Protein AF-A0A810Q2P4-F1 (afdb_monomer_lite)

InterPro domains:
  IPR053842 Mobilization protein NikA-like [PF21983] (7-48)

Radius of gyration: 19.15 Å; chains: 1; bounding box: 47×62×20 Å

Foldseek 3Di:
DPDLPPDPDSDDDDDDDDPVRVVVLVVVCVVVVHPDSVVSVVCPVVVDPPPPPPPPDPPDPPDD

pLDDT: mean 77.38, std 13.56, range [49.47, 94.06]

Secondary structure (DSSP, 8-state):
---GGG-S----------HHHHHHHHHHHHHTT---HHHHHHHHHHH-----------------

Structure (mmCIF, N/CA/C/O backbone):
data_AF-A0A810Q2P4-F1
#
_entry.id   AF-A0A810Q2P4-F1
#
loop_
_atom_site.group_PDB
_atom_site.id
_atom_site.type_symbol
_atom_site.label_atom_id
_atom_site.label_alt_id
_atom_site.label_comp_id
_atom_site.label_asym_id
_atom_site.label_entity_id
_atom_site.label_seq_id
_atom_site.pdbx_PDB_ins_code
_atom_site.Cartn_x
_atom_site.Cartn_y
_atom_site.Cartn_z
_atom_site.occupancy
_atom_site.B_iso_or_equiv
_atom_site.auth_seq_id
_atom_site.auth_comp_id
_atom_site.auth_asym_id
_atom_site.auth_atom_id
_atom_site.pdbx_PDB_model_num
ATOM 1 N N . MET A 1 1 ? 17.627 -19.510 -2.662 1.00 59.88 1 MET A N 1
ATOM 2 C CA . MET A 1 1 ? 16.401 -18.754 -3.001 1.00 59.88 1 MET A CA 1
ATOM 3 C C . MET A 1 1 ? 15.220 -19.628 -2.618 1.00 59.88 1 MET A C 1
ATOM 5 O O . MET A 1 1 ? 15.186 -20.749 -3.112 1.00 59.88 1 MET A O 1
ATOM 9 N N . PRO A 1 2 ? 14.333 -19.214 -1.697 1.00 55.91 2 PRO A N 1
ATOM 10 C CA . PRO A 1 2 ? 13.156 -20.012 -1.373 1.00 55.91 2 PRO A CA 1
ATOM 11 C C . PRO A 1 2 ? 12.309 -20.180 -2.636 1.00 55.91 2 PRO A C 1
ATOM 13 O O . PRO A 1 2 ? 12.185 -19.258 -3.442 1.00 55.91 2 PRO A O 1
ATOM 16 N N . ASP A 1 3 ? 11.807 -21.390 -2.839 1.00 62.03 3 ASP A N 1
ATOM 17 C CA . ASP A 1 3 ? 11.178 -21.782 -4.086 1.00 62.03 3 ASP A CA 1
ATOM 18 C C . ASP A 1 3 ? 9.755 -21.205 -4.160 1.00 62.03 3 ASP A C 1
ATOM 20 O O . ASP A 1 3 ? 8.838 -21.643 -3.468 1.00 62.03 3 ASP A O 1
ATOM 24 N N . ASN A 1 4 ? 9.556 -20.168 -4.977 1.00 64.56 4 ASN A N 1
ATOM 25 C CA . ASN A 1 4 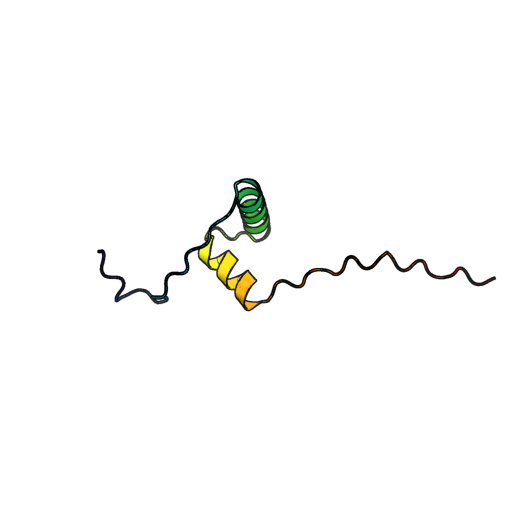? 8.288 -19.430 -5.078 1.00 64.56 4 ASN A CA 1
ATOM 26 C C . ASN A 1 4 ? 7.176 -20.215 -5.816 1.00 64.56 4 ASN A C 1
ATOM 28 O O . ASN A 1 4 ? 6.116 -19.653 -6.100 1.00 64.56 4 ASN A O 1
ATOM 32 N N . ARG A 1 5 ? 7.408 -21.499 -6.129 1.00 63.91 5 ARG A N 1
ATOM 33 C CA . ARG A 1 5 ? 6.619 -22.332 -7.057 1.00 63.91 5 ARG A CA 1
ATOM 34 C C . ARG A 1 5 ? 5.175 -22.622 -6.620 1.00 63.91 5 ARG A C 1
ATOM 36 O O . ARG A 1 5 ? 4.360 -22.910 -7.483 1.00 63.91 5 ARG A O 1
ATOM 43 N N . ASN A 1 6 ? 4.824 -22.457 -5.339 1.00 74.81 6 ASN A N 1
ATOM 44 C CA . ASN A 1 6 ? 3.459 -22.702 -4.826 1.00 74.81 6 ASN A CA 1
ATOM 45 C C . ASN A 1 6 ? 2.675 -21.437 -4.436 1.00 74.81 6 ASN A C 1
ATOM 47 O O . ASN A 1 6 ? 1.650 -21.507 -3.754 1.00 74.81 6 ASN A O 1
ATOM 51 N N . ARG A 1 7 ? 3.126 -20.247 -4.844 1.00 77.94 7 ARG A N 1
ATOM 52 C CA . ARG A 1 7 ? 2.381 -19.011 -4.567 1.00 77.94 7 ARG A CA 1
ATOM 53 C C . ARG A 1 7 ? 1.276 -18.827 -5.604 1.00 77.94 7 ARG A C 1
ATOM 55 O O . ARG A 1 7 ? 1.558 -18.788 -6.794 1.00 77.94 7 ARG A O 1
ATOM 62 N N . LYS A 1 8 ? 0.042 -18.548 -5.155 1.00 82.75 8 LYS A N 1
ATOM 63 C CA . LYS A 1 8 ? -1.070 -18.124 -6.040 1.00 82.75 8 LYS A CA 1
ATOM 64 C C . LYS A 1 8 ? -0.723 -16.899 -6.905 1.00 82.75 8 LYS A C 1
ATOM 66 O O . LYS A 1 8 ? -1.416 -16.614 -7.873 1.00 82.75 8 LYS A O 1
ATOM 71 N N . ARG A 1 9 ? 0.304 -16.131 -6.519 1.00 82.06 9 ARG A N 1
ATOM 72 C CA . ARG A 1 9 ? 0.770 -14.914 -7.195 1.00 82.06 9 ARG A CA 1
ATOM 73 C C . ARG A 1 9 ? 2.304 -14.937 -7.248 1.00 82.06 9 ARG A C 1
ATOM 75 O O . ARG A 1 9 ? 2.937 -14.482 -6.296 1.00 82.06 9 ARG A O 1
ATOM 82 N N . PRO A 1 10 ? 2.898 -15.538 -8.296 1.00 84.94 10 PRO A N 1
ATOM 83 C CA . PRO A 1 10 ? 4.339 -15.798 -8.355 1.00 84.94 10 PRO A CA 1
ATOM 84 C C . PRO A 1 10 ? 5.174 -14.580 -8.778 1.00 84.94 10 PRO A C 1
ATOM 86 O O . PRO A 1 10 ? 6.374 -14.547 -8.517 1.00 84.94 10 PRO A O 1
ATOM 89 N N . ILE A 1 11 ? 4.558 -13.576 -9.409 1.00 84.69 11 ILE A N 1
ATOM 90 C CA . ILE A 1 11 ? 5.242 -12.378 -9.913 1.00 84.69 11 ILE A CA 1
ATOM 91 C C . ILE A 1 11 ? 5.512 -11.413 -8.755 1.00 84.69 11 ILE A C 1
ATOM 93 O O . ILE A 1 11 ? 4.585 -10.994 -8.058 1.00 84.69 11 ILE A O 1
ATOM 97 N N . GLN A 1 12 ? 6.780 -11.046 -8.564 1.00 82.19 12 GLN A N 1
ATOM 98 C CA . GLN A 1 12 ? 7.189 -10.032 -7.597 1.00 82.19 12 GLN A CA 1
ATOM 99 C C . GLN A 1 12 ? 7.347 -8.680 -8.292 1.00 82.19 12 GLN A C 1
ATOM 101 O O . GLN A 1 12 ? 8.099 -8.555 -9.254 1.00 82.19 12 GLN A O 1
ATOM 106 N N . VAL A 1 13 ? 6.686 -7.660 -7.754 1.00 83.81 13 VAL A N 1
ATOM 107 C CA . VAL A 1 13 ? 6.870 -6.260 -8.148 1.00 83.81 13 VAL A CA 1
ATOM 108 C C . VAL A 1 13 ? 7.636 -5.564 -7.026 1.00 83.81 13 VAL A C 1
ATOM 110 O O . VAL A 1 13 ? 7.288 -5.722 -5.855 1.00 83.81 13 VAL A O 1
ATOM 113 N N . LYS A 1 14 ? 8.708 -4.841 -7.365 1.00 85.44 14 LYS A N 1
ATOM 114 C CA . LYS A 1 14 ? 9.462 -4.019 -6.410 1.00 85.44 14 LYS A CA 1
ATOM 115 C C . LYS A 1 14 ? 8.921 -2.598 -6.467 1.00 85.44 14 LYS A C 1
ATOM 117 O O . LYS A 1 14 ? 8.834 -2.029 -7.549 1.00 85.44 14 LYS A O 1
ATOM 122 N N . PHE A 1 15 ? 8.568 -2.055 -5.310 1.00 83.81 15 PHE A N 1
ATOM 123 C CA . PHE A 1 15 ? 8.010 -0.717 -5.183 1.00 83.81 15 PHE A CA 1
ATOM 124 C C . PHE A 1 15 ? 8.837 0.055 -4.160 1.00 83.81 15 PHE A C 1
ATOM 126 O O . PHE A 1 15 ? 9.013 -0.413 -3.034 1.00 83.81 15 PHE A O 1
ATOM 133 N N . PHE A 1 16 ? 9.390 1.186 -4.586 1.00 87.56 16 PHE A N 1
ATOM 134 C CA . PHE A 1 16 ? 10.138 2.098 -3.730 1.00 87.56 16 PHE A CA 1
ATOM 135 C C . PHE A 1 16 ? 9.222 3.257 -3.356 1.00 87.56 16 PHE A C 1
ATOM 137 O O . PHE A 1 16 ? 8.506 3.761 -4.216 1.00 87.56 16 PHE A O 1
ATOM 144 N N . VAL A 1 17 ? 9.244 3.636 -2.083 1.00 87.38 17 VAL A N 1
ATOM 145 C CA . VAL A 1 17 ? 8.475 4.752 -1.526 1.00 87.38 17 VAL A CA 1
ATOM 146 C C . VAL A 1 17 ? 9.358 5.539 -0.579 1.00 87.38 17 VAL A C 1
ATOM 148 O O . VAL A 1 17 ? 10.272 4.969 0.028 1.00 87.38 17 VAL A O 1
ATOM 151 N N . ASP A 1 18 ? 9.060 6.820 -0.427 1.00 94.06 18 ASP A N 1
ATOM 152 C CA . ASP A 1 18 ? 9.600 7.622 0.661 1.00 94.06 18 ASP A CA 1
ATOM 153 C C . ASP A 1 18 ? 8.819 7.395 1.980 1.00 94.06 18 ASP A C 1
ATOM 155 O O . ASP A 1 18 ? 7.796 6.699 2.043 1.00 94.06 18 ASP A O 1
ATOM 159 N N . GLU A 1 19 ? 9.313 7.956 3.086 1.00 92.38 19 GLU A N 1
ATOM 160 C CA . GLU A 1 19 ? 8.689 7.792 4.408 1.00 92.38 19 GLU A CA 1
ATOM 161 C C . GLU A 1 19 ? 7.294 8.433 4.501 1.00 92.38 19 GLU A C 1
ATOM 163 O O . GLU A 1 19 ? 6.417 7.953 5.235 1.00 92.38 19 GLU A O 1
ATOM 168 N N . LYS A 1 20 ? 7.071 9.513 3.749 1.00 91.75 20 LYS A N 1
ATOM 169 C CA . LYS A 1 20 ? 5.820 10.272 3.749 1.00 91.75 20 LYS A CA 1
ATOM 170 C C . LYS A 1 20 ? 4.738 9.502 2.998 1.00 91.75 20 LYS A C 1
ATOM 172 O O . LYS A 1 20 ? 3.628 9.344 3.505 1.00 91.75 20 LYS A O 1
ATOM 177 N N . GLU A 1 21 ? 5.075 8.974 1.831 1.00 89.88 21 GLU A N 1
ATOM 178 C CA . GLU A 1 21 ? 4.264 8.080 1.018 1.00 89.88 21 GLU A CA 1
ATOM 179 C C . GLU A 1 21 ? 3.910 6.820 1.804 1.00 89.88 21 GLU A C 1
ATOM 181 O O . GLU A 1 21 ? 2.735 6.465 1.890 1.00 89.88 21 GLU A O 1
ATOM 186 N N . LEU A 1 22 ? 4.885 6.188 2.468 1.00 90.12 22 LEU A N 1
ATOM 187 C CA . LEU A 1 22 ? 4.624 5.011 3.298 1.00 90.12 22 LEU A CA 1
ATOM 188 C C . LEU A 1 22 ? 3.624 5.314 4.422 1.00 90.12 22 LEU A C 1
ATOM 190 O O . LEU A 1 22 ? 2.724 4.512 4.688 1.00 90.12 22 LEU A O 1
ATOM 194 N N . SER A 1 23 ? 3.764 6.468 5.074 1.00 91.44 23 SER A N 1
ATOM 195 C CA . SER A 1 23 ? 2.857 6.904 6.140 1.00 91.44 23 SER A CA 1
ATOM 196 C C . SER A 1 23 ? 1.439 7.152 5.618 1.00 91.44 23 SER A C 1
ATOM 198 O O . SER A 1 23 ? 0.468 6.695 6.224 1.00 91.44 23 SER A O 1
ATOM 200 N N . LEU A 1 24 ? 1.306 7.798 4.455 1.00 90.38 24 LEU A N 1
ATOM 201 C CA . LEU A 1 24 ? 0.017 8.026 3.795 1.00 90.38 24 LEU A CA 1
ATOM 202 C C . LEU A 1 24 ? -0.654 6.715 3.372 1.00 90.38 24 LEU A C 1
ATOM 204 O O . LEU A 1 24 ? -1.860 6.548 3.561 1.00 90.38 24 LEU A O 1
ATOM 208 N N . ILE A 1 25 ? 0.117 5.771 2.836 1.00 88.50 25 ILE A N 1
ATOM 209 C CA . ILE A 1 25 ? -0.389 4.458 2.435 1.00 88.50 25 ILE A CA 1
ATOM 210 C C . ILE A 1 25 ? -0.908 3.695 3.657 1.00 88.50 25 ILE A C 1
ATOM 212 O O . ILE A 1 25 ? -2.027 3.186 3.625 1.00 88.50 25 ILE A O 1
ATOM 216 N N . LYS A 1 26 ? -0.151 3.673 4.761 1.00 88.88 26 LYS A N 1
ATOM 217 C CA . LYS A 1 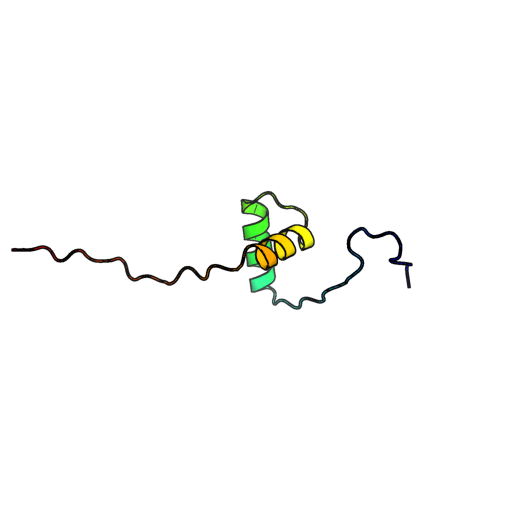26 ? -0.581 3.033 6.015 1.00 88.88 26 LYS A CA 1
ATOM 218 C C . LYS A 1 26 ? -1.850 3.664 6.586 1.00 88.88 26 LYS A C 1
ATOM 220 O O . LYS A 1 26 ? -2.727 2.942 7.049 1.00 88.88 26 LYS A O 1
ATOM 225 N N . ALA A 1 27 ? -1.974 4.988 6.523 1.00 91.19 27 ALA A N 1
ATOM 226 C CA . ALA A 1 27 ? -3.179 5.679 6.968 1.00 91.19 27 ALA A CA 1
ATOM 227 C C . ALA A 1 27 ? -4.409 5.274 6.135 1.00 91.19 27 ALA A C 1
ATOM 229 O O . ALA A 1 27 ? -5.453 4.950 6.699 1.00 91.19 27 ALA A O 1
ATOM 230 N N . ARG A 1 28 ? -4.282 5.218 4.802 1.00 87.81 28 ARG A N 1
ATOM 231 C CA . ARG A 1 28 ? -5.370 4.766 3.912 1.00 87.81 28 ARG A CA 1
ATOM 232 C C . ARG A 1 28 ? -5.708 3.287 4.098 1.00 87.81 28 ARG A C 1
ATOM 234 O O . ARG A 1 28 ? -6.877 2.918 4.073 1.00 87.81 28 ARG A O 1
ATOM 241 N N . MET A 1 29 ? -4.703 2.450 4.343 1.00 89.75 29 MET A N 1
ATOM 242 C CA . MET A 1 29 ? -4.903 1.045 4.702 1.00 89.75 29 MET A CA 1
ATOM 243 C C . MET A 1 29 ? -5.718 0.897 5.988 1.00 89.75 29 MET A C 1
ATOM 245 O O . MET A 1 29 ? -6.672 0.123 6.010 1.00 89.75 29 MET A O 1
ATOM 249 N N . ALA A 1 30 ? -5.384 1.669 7.027 1.00 89.62 30 ALA A N 1
ATOM 250 C CA . ALA A 1 30 ? -6.113 1.660 8.292 1.00 89.62 30 ALA A CA 1
ATOM 251 C C . ALA A 1 30 ? -7.573 2.111 8.120 1.00 89.62 30 ALA A C 1
ATOM 253 O O . ALA A 1 30 ? -8.467 1.504 8.700 1.00 89.62 30 ALA A O 1
ATOM 254 N N . GLN A 1 31 ? -7.829 3.116 7.274 1.00 87.25 31 GLN A N 1
ATOM 255 C CA . GLN A 1 31 ? -9.191 3.572 6.958 1.00 87.25 31 GLN A CA 1
ATOM 256 C C . GLN A 1 31 ? -10.044 2.489 6.283 1.00 87.25 31 GLN A C 1
ATOM 258 O O . GLN A 1 31 ? -11.241 2.408 6.538 1.00 87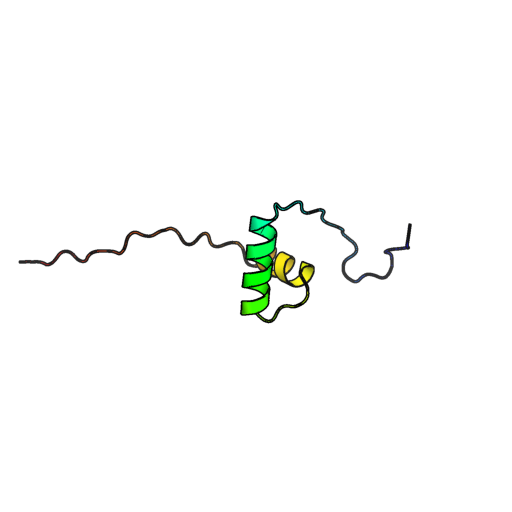.25 31 GLN A O 1
ATOM 263 N N . LEU A 1 32 ? -9.436 1.658 5.435 1.00 84.62 32 LEU A N 1
ATOM 264 C CA . LEU A 1 32 ? -10.119 0.576 4.720 1.00 84.62 32 LEU A CA 1
ATOM 265 C C . LEU A 1 32 ? -10.114 -0.757 5.488 1.00 84.62 32 LEU A C 1
ATOM 267 O O . LEU A 1 32 ? -10.662 -1.740 4.995 1.00 84.62 32 LEU A O 1
ATOM 271 N N . GLY A 1 33 ? -9.474 -0.817 6.662 1.00 88.00 33 GLY A N 1
ATOM 272 C CA . GLY A 1 33 ? -9.316 -2.052 7.436 1.00 88.00 33 GLY A CA 1
ATOM 273 C C . GLY A 1 33 ? -8.444 -3.108 6.746 1.00 88.00 33 GLY A C 1
ATOM 274 O O . GLY A 1 33 ? -8.601 -4.301 6.996 1.00 88.00 33 GLY A O 1
ATOM 275 N N . ILE A 1 34 ? -7.541 -2.699 5.848 1.00 88.12 34 ILE A N 1
ATOM 276 C CA . ILE A 1 34 ? -6.673 -3.620 5.107 1.00 88.12 34 ILE A CA 1
ATOM 277 C C . ILE A 1 34 ? -5.336 -3.742 5.830 1.00 88.12 34 ILE A C 1
ATOM 279 O O . ILE A 1 34 ? -4.545 -2.806 5.857 1.00 88.12 34 ILE A O 1
ATOM 283 N N . GLU A 1 35 ? -5.034 -4.928 6.347 1.00 85.81 35 GLU A N 1
ATOM 284 C CA . GLU A 1 35 ? -3.761 -5.191 7.033 1.00 85.81 35 GLU A CA 1
ATOM 285 C C . GLU A 1 35 ? -2.622 -5.530 6.056 1.00 85.81 35 GLU A C 1
ATOM 287 O O . GLU A 1 35 ? -1.444 -5.298 6.331 1.00 85.81 35 GLU A O 1
ATOM 292 N N . ASN A 1 36 ? -2.954 -6.066 4.875 1.00 87.81 36 ASN A N 1
ATOM 293 C CA . ASN A 1 36 ? -1.963 -6.519 3.902 1.00 87.81 36 ASN A CA 1
ATOM 294 C C . ASN A 1 36 ? -1.656 -5.445 2.847 1.00 87.81 36 ASN A C 1
ATOM 296 O O . ASN A 1 36 ? -2.444 -5.203 1.932 1.00 87.81 36 ASN A O 1
ATOM 300 N N . MET A 1 37 ? -0.450 -4.881 2.918 1.00 86.56 37 MET A N 1
ATOM 301 C CA . MET A 1 37 ? 0.052 -3.862 1.987 1.00 86.56 37 MET A CA 1
ATOM 302 C C . MET A 1 37 ? -0.035 -4.299 0.518 1.00 86.56 37 MET A C 1
ATOM 304 O O . MET A 1 37 ? -0.458 -3.535 -0.344 1.00 86.56 37 MET A O 1
ATOM 308 N N . SER A 1 38 ? 0.324 -5.546 0.205 1.00 86.25 38 SER A N 1
ATOM 309 C CA . SER A 1 38 ? 0.267 -6.052 -1.171 1.00 86.25 38 SER A CA 1
ATOM 310 C C . SER A 1 38 ? -1.163 -6.258 -1.671 1.00 86.25 38 SER A C 1
ATOM 312 O O . SER A 1 38 ? -1.385 -6.235 -2.880 1.00 86.25 38 SER A O 1
ATOM 314 N N . ALA A 1 39 ? -2.127 -6.497 -0.775 1.00 87.69 39 ALA A N 1
ATOM 315 C CA . ALA A 1 39 ? -3.541 -6.529 -1.137 1.00 87.69 39 ALA A CA 1
ATOM 316 C C . ALA A 1 39 ? -4.042 -5.115 -1.447 1.00 87.69 39 ALA A C 1
ATOM 318 O O . ALA A 1 39 ? -4.622 -4.915 -2.510 1.00 87.69 39 ALA A O 1
ATOM 319 N N . TYR A 1 40 ? -3.715 -4.145 -0.586 1.00 88.56 40 TYR A N 1
ATOM 320 C CA . TYR A 1 40 ? -4.047 -2.735 -0.794 1.00 88.56 40 TYR A CA 1
ATOM 321 C C . TYR A 1 40 ? -3.483 -2.201 -2.117 1.00 88.56 40 TYR A C 1
ATOM 323 O O . TYR A 1 40 ? -4.235 -1.718 -2.956 1.00 88.56 40 TYR A O 1
ATOM 331 N N . LEU A 1 41 ? -2.178 -2.365 -2.360 1.00 87.25 41 LEU A N 1
ATOM 332 C CA . LEU A 1 41 ? -1.539 -1.873 -3.585 1.00 87.25 41 LEU A CA 1
ATOM 333 C C . LEU A 1 41 ? -2.098 -2.534 -4.846 1.00 87.25 41 LEU A C 1
ATOM 335 O O . LEU A 1 41 ? -2.228 -1.876 -5.871 1.00 87.25 41 LEU A O 1
ATOM 339 N N . ARG A 1 42 ? -2.453 -3.824 -4.784 1.00 87.12 42 ARG A N 1
ATOM 340 C CA . ARG A 1 42 ? -3.079 -4.503 -5.922 1.00 87.12 42 ARG A CA 1
ATOM 341 C C . ARG A 1 42 ? -4.477 -3.961 -6.191 1.00 87.12 42 ARG A C 1
ATOM 343 O O . ARG A 1 42 ? -4.807 -3.782 -7.353 1.00 87.12 42 ARG A O 1
ATOM 350 N N . GLN A 1 43 ? -5.265 -3.718 -5.144 1.00 85.81 43 GLN A N 1
ATOM 351 C CA . GLN A 1 43 ? -6.600 -3.141 -5.274 1.00 85.81 43 GLN A CA 1
ATOM 352 C C . GLN A 1 43 ? -6.514 -1.759 -5.925 1.00 85.81 43 GLN A C 1
ATOM 354 O O . GLN A 1 43 ? -7.108 -1.539 -6.969 1.00 85.81 43 GLN A O 1
ATOM 359 N N . VAL A 1 44 ? -5.659 -0.881 -5.392 1.00 85.94 44 VAL A N 1
ATOM 360 C CA . VAL A 1 44 ? -5.453 0.474 -5.927 1.00 85.94 44 VAL A CA 1
ATOM 361 C C . VAL A 1 44 ? -4.922 0.456 -7.366 1.00 85.94 44 VAL A C 1
ATOM 363 O O . VAL A 1 44 ? -5.360 1.250 -8.191 1.00 85.94 44 VAL A O 1
ATOM 366 N N . ALA A 1 45 ? -3.998 -0.453 -7.694 1.00 85.19 45 ALA A N 1
ATOM 367 C CA . ALA A 1 45 ? -3.453 -0.566 -9.047 1.00 85.19 45 ALA A CA 1
ATOM 368 C C . ALA A 1 45 ? -4.446 -1.157 -10.068 1.00 85.19 45 ALA A C 1
ATOM 370 O O . ALA A 1 45 ? -4.292 -0.895 -11.257 1.00 85.19 45 ALA A O 1
ATOM 371 N N . ILE A 1 46 ? -5.424 -1.963 -9.628 1.00 85.69 46 ILE A N 1
ATOM 372 C CA . ILE A 1 46 ? -6.471 -2.538 -10.491 1.00 85.69 46 ILE A CA 1
ATOM 373 C C . ILE A 1 46 ? -7.630 -1.559 -10.672 1.00 85.69 46 ILE A C 1
ATOM 375 O O . ILE A 1 46 ? -8.068 -1.360 -11.801 1.00 85.69 46 ILE A O 1
ATOM 379 N N . ASP A 1 47 ? -8.109 -0.957 -9.584 1.00 81.94 47 ASP A N 1
ATOM 380 C CA . ASP A 1 47 ? -9.273 -0.062 -9.605 1.00 81.94 47 ASP A CA 1
ATOM 381 C C . ASP A 1 47 ? -8.97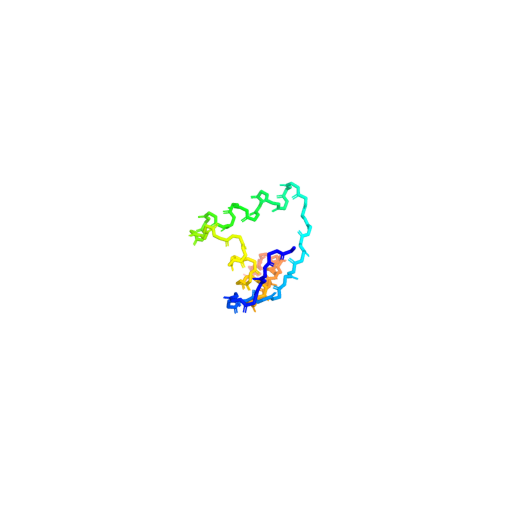6 1.261 -10.321 1.00 81.94 47 ASP A C 1
ATOM 383 O O . ASP A 1 47 ? -9.892 1.948 -10.763 1.00 81.94 47 ASP A O 1
ATOM 387 N N . GLY A 1 48 ? -7.691 1.595 -10.469 1.00 66.19 48 GLY A N 1
ATOM 388 C CA . GLY A 1 48 ? -7.240 2.857 -11.025 1.00 66.19 48 GLY A CA 1
ATOM 389 C C . GLY A 1 48 ? -7.247 3.950 -9.961 1.00 66.19 48 GLY A C 1
ATOM 390 O O . GLY A 1 48 ? -8.188 4.115 -9.186 1.00 66.19 48 GLY A O 1
ATOM 391 N N . TYR A 1 49 ? -6.168 4.726 -9.907 1.00 64.88 49 TYR A N 1
ATOM 392 C CA . TYR A 1 49 ? -6.182 5.975 -9.160 1.00 64.88 49 TYR A CA 1
ATOM 393 C C . TYR A 1 49 ? -7.018 6.977 -9.962 1.00 64.88 49 TYR A C 1
ATOM 395 O O . TYR A 1 49 ? -6.514 7.588 -10.902 1.00 64.88 49 TYR A O 1
ATOM 403 N N . GLU A 1 50 ? -8.295 7.139 -9.615 1.00 56.16 50 GLU A N 1
ATOM 404 C CA . GLU A 1 50 ? -9.024 8.346 -9.995 1.00 56.16 50 GLU A CA 1
ATOM 405 C C . GLU A 1 50 ? -8.387 9.506 -9.229 1.00 56.16 50 GLU A C 1
ATOM 407 O O . GLU A 1 50 ? -8.669 9.756 -8.052 1.00 56.16 50 GLU A O 1
ATOM 412 N N . GLU A 1 51 ? -7.458 10.194 -9.890 1.00 56.47 51 GLU A N 1
ATOM 413 C CA . GLU A 1 51 ? -7.040 11.522 -9.484 1.00 56.47 51 GLU A CA 1
ATOM 414 C C . GLU A 1 51 ? -8.317 12.352 -9.437 1.00 56.47 51 GLU A C 1
ATOM 416 O O . GLU A 1 51 ? -8.846 12.708 -10.484 1.00 56.47 51 GLU A O 1
ATOM 421 N N . LYS A 1 52 ? -8.876 12.581 -8.237 1.00 54.88 52 LYS A N 1
ATOM 422 C CA . LYS A 1 52 ? -9.971 13.537 -8.071 1.00 54.88 52 LYS A CA 1
ATOM 423 C C . LYS A 1 52 ? -9.461 14.819 -8.723 1.00 54.88 52 LYS A C 1
ATOM 425 O O . LYS A 1 52 ? -8.546 15.420 -8.148 1.00 54.88 52 LYS A O 1
ATOM 430 N N . PRO A 1 53 ? -9.983 15.239 -9.892 1.00 49.47 53 PRO A N 1
ATOM 431 C CA . PRO A 1 53 ? -9.611 16.540 -10.388 1.00 49.47 53 PRO A CA 1
ATOM 432 C C . PRO A 1 53 ? -10.049 17.486 -9.279 1.00 49.47 53 PRO A C 1
ATOM 434 O O . PRO A 1 53 ? -11.169 17.371 -8.771 1.00 49.47 53 PRO A O 1
ATOM 437 N N . ASN A 1 54 ? -9.140 18.347 -8.826 1.00 53.62 54 ASN A N 1
ATOM 438 C CA . ASN A 1 54 ? -9.502 19.493 -8.007 1.00 53.62 54 ASN A CA 1
ATOM 439 C C . ASN A 1 54 ? -10.464 20.332 -8.856 1.00 53.62 54 ASN A C 1
ATOM 441 O O . ASN A 1 54 ? -10.044 21.264 -9.534 1.00 53.62 54 ASN A O 1
ATOM 445 N N . LEU A 1 55 ? -11.740 19.944 -8.909 1.00 57.50 55 LEU A N 1
ATOM 446 C CA . LEU A 1 55 ? -12.782 20.724 -9.537 1.00 57.50 55 LEU A CA 1
ATOM 447 C C . LEU A 1 55 ? -12.967 21.914 -8.596 1.00 57.50 55 LEU A C 1
ATOM 449 O O . LEU A 1 55 ? -13.374 21.700 -7.449 1.00 57.50 55 LEU A O 1
ATOM 453 N N . PRO A 1 56 ? -12.628 23.147 -9.011 1.00 55.03 56 PRO A N 1
ATOM 454 C CA . PRO A 1 56 ? -12.966 24.304 -8.209 1.00 55.03 56 PR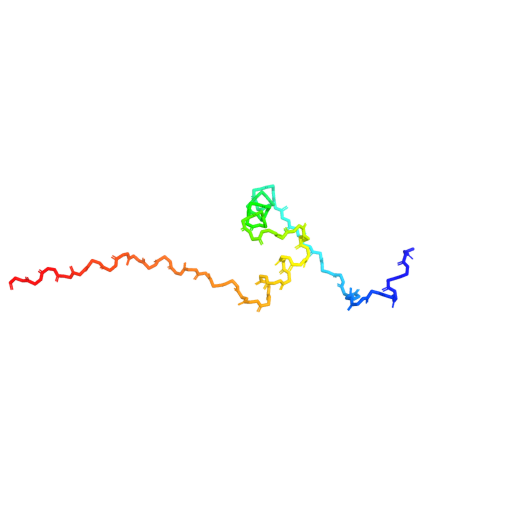O A CA 1
ATOM 455 C C . PRO A 1 56 ? -14.480 24.290 -8.010 1.00 55.03 56 PRO A C 1
ATOM 457 O O . PRO A 1 56 ? -15.240 24.108 -8.963 1.00 55.03 56 PRO A O 1
ATOM 460 N N . GLU A 1 57 ? -14.889 24.415 -6.750 1.00 60.22 57 GLU A N 1
ATOM 461 C CA . GLU A 1 57 ? -16.275 24.476 -6.307 1.00 60.22 57 GLU A CA 1
ATOM 462 C C . GLU A 1 57 ? -17.067 25.380 -7.260 1.00 60.22 57 GLU A C 1
ATOM 464 O O . GLU A 1 57 ? -16.779 26.574 -7.391 1.00 60.22 57 GLU A O 1
ATOM 469 N N . ARG A 1 58 ? -17.998 24.782 -8.015 1.00 58.28 58 ARG A N 1
ATOM 470 C CA . ARG A 1 58 ? -18.815 25.482 -9.006 1.00 58.28 58 ARG A CA 1
ATOM 471 C C . ARG A 1 58 ? -19.671 26.498 -8.257 1.00 58.28 58 ARG A C 1
ATOM 473 O O . ARG A 1 58 ? -20.753 26.171 -7.787 1.00 58.28 58 ARG A O 1
ATOM 480 N N . ARG A 1 59 ? -19.177 27.731 -8.134 1.00 62.84 59 ARG A N 1
ATOM 481 C CA . ARG A 1 59 ? -19.969 28.866 -7.660 1.00 62.84 59 ARG A CA 1
ATOM 482 C C . ARG A 1 59 ? -21.074 29.080 -8.682 1.00 62.84 59 ARG A C 1
ATOM 484 O O . ARG A 1 59 ? -20.806 29.509 -9.804 1.00 62.84 59 ARG A O 1
ATOM 491 N N . GLU A 1 60 ? -22.294 28.707 -8.322 1.00 67.06 60 GLU A N 1
ATOM 492 C CA . GLU A 1 60 ? -23.468 29.008 -9.131 1.00 67.06 60 GLU A CA 1
ATOM 493 C C . GLU A 1 60 ? -23.530 30.529 -9.348 1.00 67.06 60 GLU A C 1
ATOM 495 O O . GLU A 1 60 ? -23.381 31.288 -8.381 1.00 67.06 60 GLU A O 1
ATOM 500 N N . PRO A 1 61 ? -23.696 31.018 -10.590 1.00 61.12 61 PRO A N 1
ATOM 501 C CA . PRO A 1 61 ? -23.928 32.433 -10.800 1.00 61.12 61 PRO A CA 1
ATOM 502 C C . PRO A 1 61 ? -25.279 32.777 -10.174 1.00 61.12 61 PRO A C 1
ATOM 504 O O . PRO A 1 61 ? -26.325 32.267 -10.575 1.00 61.12 61 PRO A O 1
ATOM 507 N N . LYS A 1 62 ? -25.241 33.638 -9.158 1.00 57.62 62 LYS A N 1
ATOM 508 C CA . LYS A 1 62 ? -26.422 34.270 -8.580 1.00 57.62 62 LYS A CA 1
ATOM 509 C C . LYS A 1 62 ? -27.035 35.152 -9.671 1.00 57.62 62 LYS A C 1
ATOM 511 O O . LYS A 1 62 ? -26.535 36.247 -9.918 1.00 57.62 62 LYS A O 1
ATOM 516 N N . ASN A 1 63 ? -28.033 34.627 -10.381 1.00 53.72 63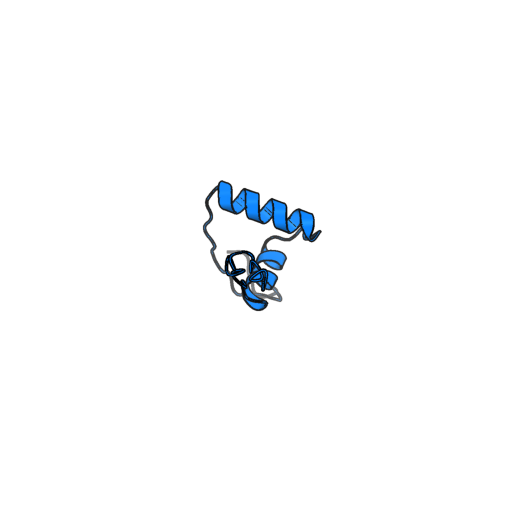 ASN A N 1
ATOM 517 C CA . ASN A 1 63 ? -28.762 35.390 -11.391 1.00 53.72 63 ASN A CA 1
ATOM 518 C C . ASN A 1 63 ? -29.508 36.567 -10.721 1.00 53.72 63 ASN A C 1
ATOM 520 O O . ASN A 1 63 ? -30.046 36.367 -9.627 1.00 53.72 63 ASN A O 1
ATOM 524 N N . PRO A 1 64 ? -29.502 37.764 -11.342 1.00 68.06 64 PRO A N 1
ATOM 525 C CA . PRO A 1 64 ? -30.231 38.945 -10.878 1.00 68.06 64 PRO A CA 1
ATOM 526 C C . PRO A 1 64 ? -31.745 38.844 -11.098 1.00 68.06 64 PRO A C 1
ATOM 528 O O . PRO A 1 64 ? -32.170 38.114 -12.024 1.00 68.06 64 PRO A O 1
#

Sequence (64 aa):
MPDNRNRKRPIQVKFFVDEKELSLIKARMAQLGIENMSAYLRQVAIDGYEEKPNLPERREPKNP

Organism: NCBI:txid2714355